Protein AF-A0A9E4MGK4-F1 (afdb_monomer_lite)

Radius of gyration: 15.11 Å; chains: 1; bounding box: 36×22×36 Å

Sequence (53 aa):
MKPEGSFKAAEARYTAVDQVDIQKLQHWLAKARDIQWDYKNIVRRKGRLDRLK

Structure (mmCIF, N/CA/C/O backbone):
data_AF-A0A9E4MGK4-F1
#
_entry.id   AF-A0A9E4MGK4-F1
#
loop_
_atom_site.group_PDB
_atom_site.id
_atom_site.type_symbol
_atom_site.label_atom_id
_atom_site.label_alt_id
_atom_site.label_comp_id
_atom_site.label_asym_id
_atom_site.label_entity_id
_atom_site.label_seq_id
_atom_site.pdbx_PDB_ins_code
_atom_site.Cartn_x
_atom_site.Cartn_y
_atom_site.Cartn_z
_atom_site.occupancy
_atom_site.B_iso_or_equiv
_atom_site.auth_seq_id
_atom_site.auth_comp_id
_atom_site.auth_asym_id
_atom_site.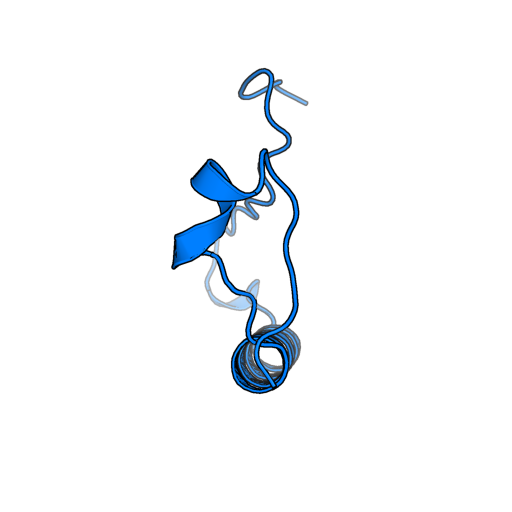auth_atom_id
_atom_site.pdbx_PDB_model_num
ATOM 1 N N . MET A 1 1 ? 1.444 14.312 18.193 1.00 47.03 1 MET A N 1
ATOM 2 C CA . MET A 1 1 ? 1.649 13.292 17.139 1.00 47.03 1 MET A CA 1
ATOM 3 C C . MET A 1 1 ? 2.883 12.490 17.514 1.00 47.03 1 MET A C 1
ATOM 5 O O . MET A 1 1 ? 3.936 13.095 17.663 1.00 47.03 1 MET A O 1
ATOM 9 N N . LYS A 1 2 ? 2.749 11.189 17.798 1.00 54.22 2 LYS A N 1
ATOM 10 C CA . LYS A 1 2 ? 3.882 10.344 18.210 1.00 54.22 2 LYS A CA 1
ATOM 11 C C . LYS A 1 2 ? 4.621 9.850 16.954 1.00 54.22 2 LYS A C 1
ATOM 13 O O . LYS A 1 2 ? 3.948 9.354 16.055 1.00 54.22 2 LYS A O 1
ATOM 18 N N . PRO A 1 3 ? 5.948 10.011 16.851 1.00 53.66 3 PRO A N 1
ATOM 19 C CA . PRO A 1 3 ? 6.705 9.551 15.692 1.00 53.66 3 PRO A CA 1
ATOM 20 C C . PRO A 1 3 ? 6.980 8.042 15.804 1.00 53.66 3 PRO A C 1
ATOM 22 O O . PRO A 1 3 ? 7.853 7.624 16.558 1.00 53.66 3 PRO A O 1
ATOM 25 N N . GLU A 1 4 ? 6.245 7.211 15.064 1.00 52.56 4 GLU A N 1
ATOM 26 C CA . GLU A 1 4 ? 6.492 5.759 14.964 1.00 52.56 4 GLU A CA 1
ATOM 27 C C . GLU A 1 4 ? 7.544 5.438 13.883 1.00 52.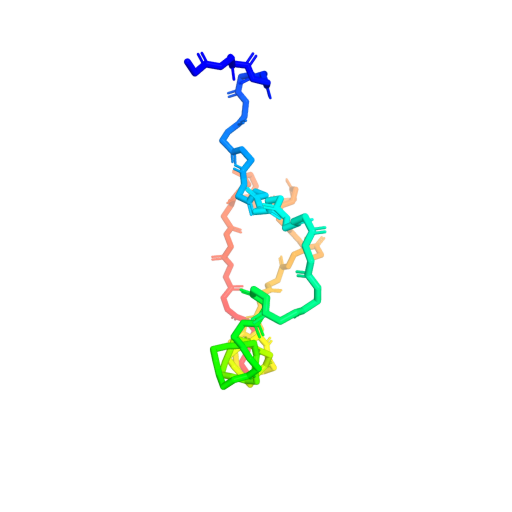56 4 GLU A C 1
ATOM 29 O O . GLU A 1 4 ? 7.288 4.757 12.896 1.00 52.56 4 GLU A O 1
ATOM 34 N N . GLY A 1 5 ? 8.770 5.927 14.102 1.00 57.09 5 GLY A N 1
ATOM 35 C CA . GLY A 1 5 ? 9.965 5.506 13.363 1.00 57.09 5 GLY A CA 1
ATOM 36 C C . GLY A 1 5 ? 10.407 6.410 12.204 1.00 57.09 5 GLY A C 1
ATOM 37 O O . GLY A 1 5 ? 9.703 7.309 11.754 1.00 57.09 5 GLY A O 1
ATOM 38 N N . SER A 1 6 ? 11.632 6.163 11.719 1.00 59.34 6 SER A N 1
ATOM 39 C CA . SER A 1 6 ? 12.302 6.921 10.641 1.00 59.34 6 SER A CA 1
ATOM 40 C C . SER A 1 6 ? 11.658 6.740 9.255 1.00 59.34 6 SER A C 1
ATOM 42 O O . SER A 1 6 ? 12.075 7.386 8.292 1.00 59.34 6 SER A O 1
ATOM 44 N N . PHE A 1 7 ? 10.670 5.853 9.135 1.00 56.53 7 PHE A N 1
ATOM 45 C CA . PHE A 1 7 ? 9.972 5.558 7.893 1.00 56.53 7 PHE A CA 1
ATOM 46 C C . PHE A 1 7 ? 8.555 6.113 7.963 1.00 56.53 7 PHE A C 1
ATOM 48 O O . PHE A 1 7 ? 7.825 5.864 8.917 1.00 56.53 7 PHE A O 1
ATOM 55 N N . LYS A 1 8 ? 8.154 6.867 6.935 1.00 55.00 8 LYS A N 1
ATOM 56 C CA . LYS A 1 8 ? 6.777 7.348 6.802 1.00 55.00 8 LYS A CA 1
ATOM 57 C C . LYS A 1 8 ? 5.864 6.143 6.566 1.00 55.00 8 LYS A C 1
ATOM 59 O O . LYS A 1 8 ? 5.749 5.675 5.436 1.00 55.00 8 LYS A O 1
ATOM 64 N N . ALA A 1 9 ? 5.250 5.631 7.627 1.00 58.88 9 ALA A N 1
ATOM 65 C CA . ALA A 1 9 ? 4.214 4.616 7.529 1.00 58.88 9 ALA A CA 1
ATOM 66 C C . ALA A 1 9 ? 2.922 5.272 7.023 1.00 58.88 9 ALA A C 1
ATOM 68 O O . ALA A 1 9 ? 2.451 6.259 7.586 1.00 58.88 9 ALA A O 1
ATOM 69 N N . ALA A 1 10 ? 2.356 4.734 5.945 1.00 69.31 10 ALA A N 1
ATOM 70 C CA . ALA A 1 10 ? 1.038 5.118 5.446 1.00 69.31 10 ALA A CA 1
ATOM 71 C C . ALA A 1 10 ? -0.051 4.252 6.102 1.00 69.31 10 ALA A C 1
ATOM 73 O O . ALA A 1 10 ? -0.885 3.668 5.413 1.00 69.31 10 ALA A O 1
ATOM 74 N N . GLU A 1 11 ? -0.006 4.107 7.427 1.00 70.12 11 GLU A N 1
ATOM 75 C CA . GLU A 1 11 ? -1.046 3.397 8.168 1.00 70.12 11 GLU A CA 1
ATOM 76 C C . GLU A 1 11 ? -2.164 4.363 8.577 1.00 70.12 11 GLU A C 1
ATOM 78 O O . GLU A 1 11 ? -1.916 5.484 9.024 1.00 70.12 11 GLU A O 1
ATOM 83 N N . ALA A 1 12 ? -3.409 3.923 8.421 1.00 76.31 12 ALA A N 1
ATOM 84 C CA . ALA A 1 12 ? -4.578 4.593 8.968 1.00 76.31 12 ALA A CA 1
ATOM 85 C C . ALA A 1 12 ? -5.174 3.684 10.045 1.00 76.31 12 ALA A C 1
ATOM 87 O O . ALA A 1 12 ? -5.431 2.506 9.794 1.00 76.31 12 ALA A O 1
ATOM 88 N N . ARG A 1 13 ? -5.362 4.220 11.254 1.00 80.00 13 ARG A N 1
ATOM 89 C CA . ARG A 1 13 ? -5.990 3.499 12.365 1.00 80.00 13 ARG A CA 1
ATOM 90 C C . ARG A 1 13 ? -7.456 3.901 12.436 1.00 80.00 13 ARG A C 1
ATOM 92 O O . ARG A 1 13 ? -7.757 5.085 12.555 1.00 80.00 13 ARG A O 1
ATOM 99 N N . TYR A 1 14 ? -8.338 2.912 12.388 1.00 82.19 14 TYR A N 1
ATOM 100 C CA . TYR A 1 14 ? -9.779 3.091 12.531 1.00 82.19 14 TYR A CA 1
ATOM 101 C C . TYR A 1 14 ? -10.228 2.438 13.834 1.00 82.19 14 TYR A C 1
ATOM 103 O O . TYR A 1 14 ? -9.776 1.344 14.169 1.00 82.19 14 TYR A O 1
ATOM 111 N N . THR A 1 15 ? -11.087 3.119 14.584 1.00 86.94 15 THR A N 1
ATOM 112 C CA . THR A 1 15 ? -11.625 2.619 15.858 1.00 86.94 15 THR A CA 1
ATOM 113 C C . THR A 1 15 ? -12.959 1.902 15.681 1.00 86.94 15 THR A C 1
ATOM 115 O O . THR A 1 15 ? -13.366 1.161 16.569 1.00 86.94 15 THR A O 1
ATOM 118 N N . ALA A 1 16 ? -13.638 2.121 14.553 1.00 85.62 16 ALA A N 1
ATOM 119 C CA . ALA A 1 16 ? -14.915 1.504 14.221 1.00 85.62 16 ALA A CA 1
ATOM 120 C C . ALA A 1 16 ? -14.992 1.175 12.719 1.00 85.62 16 ALA A C 1
ATOM 122 O O . ALA A 1 16 ? -14.303 1.792 11.904 1.00 85.62 16 ALA A O 1
ATOM 123 N N . VAL A 1 17 ? -15.807 0.181 12.355 1.00 82.06 17 VAL A N 1
ATOM 124 C CA . VAL A 1 17 ? -15.891 -0.346 10.976 1.00 82.06 17 VAL A CA 1
ATOM 125 C C . VAL A 1 17 ? -16.544 0.662 10.025 1.00 82.06 17 VAL A C 1
ATOM 127 O O . VAL A 1 17 ? -16.151 0.766 8.869 1.00 82.06 17 VAL A O 1
ATOM 130 N N . ASP A 1 18 ? -17.486 1.457 10.525 1.00 85.88 18 ASP A N 1
ATOM 131 C CA . ASP A 1 18 ? -18.181 2.540 9.817 1.00 85.88 18 ASP A CA 1
ATOM 132 C C . ASP A 1 18 ? -17.265 3.699 9.389 1.00 85.88 18 ASP A C 1
ATOM 134 O O . ASP A 1 18 ? -17.601 4.447 8.473 1.00 85.88 18 ASP A O 1
ATOM 138 N N . GLN A 1 19 ? -16.081 3.828 9.994 1.00 86.25 19 GLN A N 1
ATOM 139 C CA . GLN A 1 19 ? -15.086 4.826 9.589 1.00 86.25 19 GLN A CA 1
ATOM 140 C C . GLN A 1 19 ? -14.345 4.435 8.301 1.00 86.25 19 GLN A C 1
ATOM 142 O O . GLN A 1 19 ? -13.643 5.263 7.712 1.00 86.25 19 GLN A O 1
ATOM 147 N N . VAL A 1 20 ? -14.475 3.178 7.864 1.00 85.38 20 VAL A N 1
ATOM 148 C CA . VAL A 1 20 ? -13.878 2.693 6.623 1.00 85.38 20 VAL A CA 1
ATOM 149 C C . VAL A 1 20 ? -14.768 3.092 5.451 1.00 85.38 20 VAL A C 1
ATOM 151 O O . VAL A 1 20 ? -15.854 2.558 5.243 1.00 85.38 20 VAL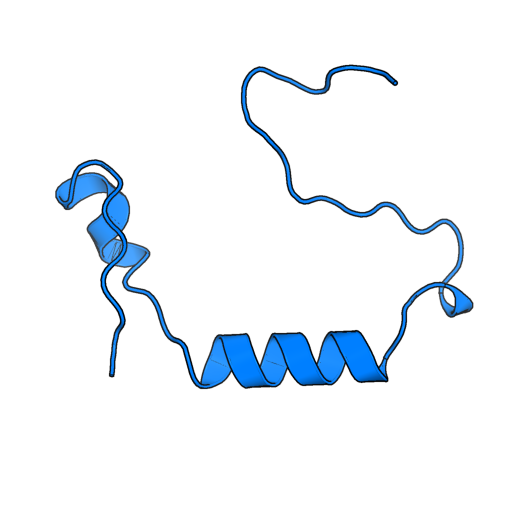 A O 1
ATOM 154 N N . ASP A 1 21 ? -14.273 4.016 4.635 1.00 88.44 21 ASP A N 1
ATOM 155 C CA . ASP A 1 21 ? -14.932 4.411 3.394 1.00 88.44 21 ASP A CA 1
ATOM 156 C C . ASP A 1 21 ? -14.776 3.307 2.333 1.00 88.44 21 ASP A C 1
ATOM 158 O O . ASP A 1 21 ? -13.732 3.170 1.685 1.00 88.44 21 ASP A O 1
ATOM 162 N N . ILE A 1 22 ? -15.830 2.505 2.167 1.00 90.62 22 ILE A N 1
ATOM 163 C CA . ILE A 1 22 ? -15.867 1.363 1.242 1.00 90.62 22 ILE A CA 1
ATOM 164 C C . ILE A 1 22 ? -15.648 1.816 -0.209 1.00 90.62 22 ILE A C 1
ATOM 166 O O . ILE A 1 22 ? -14.975 1.118 -0.969 1.00 90.62 22 ILE A O 1
ATOM 170 N N . GLN A 1 23 ? -16.154 2.992 -0.600 1.00 91.69 23 GLN A N 1
ATOM 171 C CA . GLN A 1 23 ? -15.988 3.500 -1.965 1.00 91.69 23 GLN A CA 1
ATOM 172 C C . GLN A 1 23 ? -14.524 3.850 -2.241 1.00 91.69 23 GLN A C 1
ATOM 174 O O . GLN A 1 23 ? -13.976 3.476 -3.283 1.00 91.69 23 GLN A O 1
ATOM 179 N N . LYS A 1 24 ? -13.855 4.519 -1.292 1.00 89.00 24 LYS A N 1
ATOM 180 C CA . LYS A 1 24 ? -12.412 4.785 -1.393 1.00 89.00 24 LYS A CA 1
ATOM 181 C C . LYS A 1 24 ? -11.600 3.495 -1.399 1.00 89.00 24 LYS A C 1
ATOM 183 O O . LYS A 1 24 ? -10.686 3.372 -2.212 1.00 89.00 24 LYS A O 1
ATOM 188 N N . LEU A 1 25 ? -11.949 2.532 -0.546 1.00 88.69 25 LEU A N 1
ATOM 189 C CA . LEU A 1 25 ? -11.275 1.237 -0.490 1.00 88.69 25 LEU A CA 1
ATOM 190 C C . LEU A 1 25 ? -11.379 0.494 -1.827 1.00 88.69 25 LEU A C 1
ATOM 192 O O . LEU A 1 25 ? -10.366 0.045 -2.361 1.00 88.69 25 LEU A O 1
ATOM 196 N N . GLN A 1 26 ? -12.578 0.419 -2.407 1.00 92.50 26 GLN A N 1
ATOM 197 C CA . GLN A 1 26 ? -12.802 -0.214 -3.705 1.00 92.50 26 GLN A CA 1
ATOM 198 C C . GLN A 1 26 ? -11.979 0.457 -4.813 1.00 92.50 26 GLN A C 1
ATOM 200 O O . GLN A 1 26 ? -11.354 -0.229 -5.623 1.00 92.50 26 GLN A O 1
ATOM 205 N N . HIS A 1 27 ? -11.917 1.791 -4.821 1.00 91.94 27 HIS A N 1
ATOM 206 C CA . HIS A 1 27 ? -11.104 2.548 -5.777 1.00 91.94 27 HIS A CA 1
ATOM 207 C C . HIS A 1 27 ? -9.605 2.280 -5.624 1.00 91.94 27 HIS A C 1
ATOM 209 O O . HIS A 1 27 ? -8.891 2.121 -6.615 1.00 91.94 27 HIS A O 1
ATOM 215 N N . TRP A 1 28 ? -9.105 2.211 -4.389 1.00 89.56 28 TRP A N 1
ATOM 216 C CA . TRP A 1 28 ? -7.705 1.882 -4.128 1.00 89.56 28 TRP A CA 1
ATOM 217 C C . TRP A 1 28 ? -7.361 0.457 -4.549 1.00 89.56 28 TRP A C 1
ATOM 219 O O . TRP A 1 28 ? -6.306 0.255 -5.143 1.00 89.56 28 TRP A O 1
ATOM 229 N N . LEU A 1 29 ? -8.254 -0.508 -4.316 1.00 88.75 29 LEU A N 1
ATOM 230 C CA . LEU A 1 29 ? -8.072 -1.889 -4.763 1.00 88.75 29 LEU A CA 1
ATOM 231 C C . LEU A 1 29 ? -8.068 -2.001 -6.292 1.00 88.75 29 LEU A C 1
ATOM 233 O O . LEU A 1 29 ? -7.212 -2.689 -6.847 1.00 88.75 29 LEU A O 1
ATOM 237 N N . ALA A 1 30 ? -8.966 -1.290 -6.980 1.00 92.06 30 ALA A N 1
ATOM 238 C CA . ALA A 1 30 ? -8.974 -1.228 -8.441 1.00 92.06 30 ALA A CA 1
ATOM 239 C C . ALA A 1 30 ? -7.654 -0.652 -8.976 1.00 92.06 30 ALA A C 1
ATOM 241 O O . ALA A 1 30 ? -6.979 -1.282 -9.784 1.00 92.06 30 ALA A O 1
ATOM 242 N N . LYS A 1 31 ? -7.205 0.484 -8.427 1.00 88.38 31 LYS A N 1
ATOM 243 C CA . LYS A 1 31 ? -5.906 1.074 -8.776 1.00 88.38 31 LYS A CA 1
ATOM 244 C C . LYS A 1 31 ? -4.732 0.157 -8.473 1.00 88.38 31 LYS A C 1
ATOM 246 O O . LYS A 1 31 ? -3.792 0.129 -9.252 1.00 88.38 31 LYS A O 1
ATOM 251 N N . ALA A 1 32 ? -4.760 -0.565 -7.358 1.00 86.75 32 ALA A N 1
ATOM 252 C CA . ALA A 1 32 ? -3.708 -1.512 -7.017 1.00 86.75 32 ALA A CA 1
ATOM 253 C C . ALA A 1 32 ? -3.667 -2.686 -7.999 1.00 86.75 32 ALA A C 1
ATOM 255 O O . ALA A 1 32 ? -2.590 -3.219 -8.236 1.00 86.75 32 ALA A O 1
ATOM 256 N N . ARG A 1 33 ? -4.812 -3.071 -8.583 1.00 86.00 33 ARG A N 1
ATOM 257 C CA . ARG A 1 33 ? -4.901 -4.084 -9.640 1.00 86.00 33 ARG A CA 1
ATOM 258 C C . ARG A 1 33 ? -4.389 -3.559 -10.981 1.00 86.00 33 ARG A C 1
ATOM 260 O O . ARG A 1 33 ? -3.605 -4.259 -11.612 1.00 86.00 33 ARG A O 1
ATOM 267 N N . ASP A 1 34 ? -4.791 -2.355 -11.375 1.00 87.19 34 ASP A N 1
ATOM 268 C CA . ASP A 1 34 ? -4.444 -1.761 -12.675 1.00 87.19 34 ASP A CA 1
ATOM 269 C C . ASP A 1 34 ? -3.016 -1.203 -12.714 1.00 87.19 34 ASP A C 1
ATOM 271 O O . ASP A 1 34 ? -2.345 -1.228 -13.741 1.00 87.19 34 ASP A O 1
ATOM 275 N N . ILE A 1 35 ? -2.534 -0.680 -11.588 1.00 84.38 35 ILE A N 1
ATOM 276 C CA . ILE A 1 35 ? -1.203 -0.098 -11.439 1.00 84.38 35 ILE A CA 1
ATOM 277 C C . ILE A 1 35 ? -0.350 -1.088 -10.655 1.00 84.38 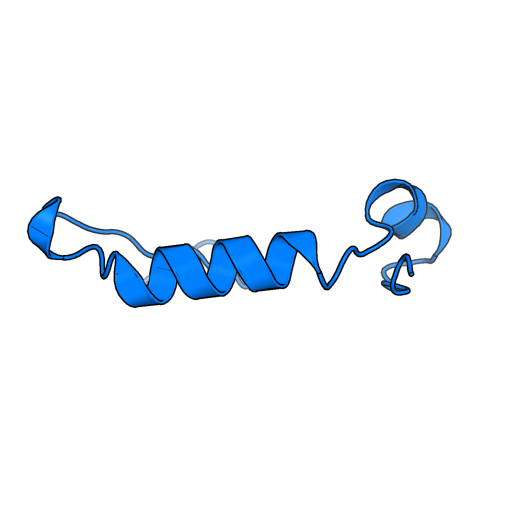35 ILE A C 1
ATOM 279 O O . ILE A 1 35 ? -0.058 -0.902 -9.471 1.00 84.38 35 ILE A O 1
ATOM 283 N N . GLN A 1 36 ? 0.0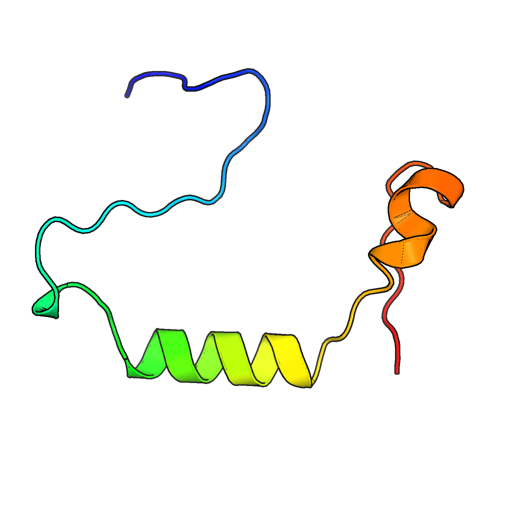50 -2.156 -11.336 1.00 82.25 36 GLN A N 1
ATOM 284 C CA . GLN A 1 36 ? 1.007 -3.098 -10.781 1.00 82.25 36 GLN A CA 1
ATOM 285 C C . GLN A 1 36 ? 2.393 -2.459 -10.737 1.00 82.25 36 GLN A C 1
ATOM 287 O O . GLN A 1 36 ? 2.852 -1.836 -11.694 1.00 82.25 36 GLN A O 1
ATOM 292 N N . TRP A 1 37 ? 3.097 -2.637 -9.628 1.00 85.06 37 TRP A N 1
ATOM 293 C CA . TRP A 1 37 ? 4.487 -2.215 -9.489 1.00 85.06 37 TRP A CA 1
ATOM 294 C C . TRP A 1 37 ? 5.367 -3.432 -9.256 1.00 85.06 37 TRP A C 1
ATOM 296 O O . TRP A 1 37 ? 4.971 -4.382 -8.579 1.00 85.06 37 TRP A O 1
ATOM 306 N N . ASP A 1 38 ? 6.584 -3.396 -9.790 1.00 85.44 38 ASP A N 1
ATOM 307 C CA . ASP A 1 38 ? 7.557 -4.474 -9.630 1.00 85.44 38 ASP A CA 1
ATOM 308 C C . ASP A 1 38 ? 8.217 -4.447 -8.244 1.00 85.44 38 ASP A C 1
ATOM 310 O O . ASP A 1 38 ? 9.415 -4.190 -8.087 1.00 85.44 38 ASP A O 1
ATOM 314 N N . TYR A 1 39 ? 7.424 -4.730 -7.211 1.00 83.25 39 TYR A N 1
ATOM 315 C CA . TYR A 1 39 ? 7.917 -4.852 -5.842 1.00 83.25 39 TYR A CA 1
ATOM 316 C C . TYR A 1 39 ? 8.918 -6.002 -5.694 1.00 83.25 39 TYR A C 1
ATOM 318 O O . TYR A 1 39 ? 9.825 -5.919 -4.871 1.00 83.25 39 TYR A O 1
ATOM 326 N N . LYS A 1 40 ? 8.823 -7.048 -6.528 1.00 84.69 40 LYS A N 1
ATOM 327 C CA . LYS A 1 40 ? 9.752 -8.187 -6.508 1.00 84.69 40 LYS A CA 1
ATOM 328 C C . LYS A 1 40 ? 11.197 -7.754 -6.772 1.00 84.69 40 LYS A C 1
ATOM 330 O O . LYS A 1 40 ? 12.116 -8.302 -6.167 1.00 84.69 40 LYS A O 1
ATOM 335 N N . ASN A 1 41 ? 11.413 -6.779 -7.656 1.00 87.19 41 ASN A N 1
ATOM 336 C CA . ASN A 1 41 ? 12.755 -6.308 -8.010 1.00 87.19 41 ASN A CA 1
ATOM 337 C C . ASN A 1 41 ? 13.160 -4.985 -7.339 1.00 87.19 41 ASN A C 1
ATOM 339 O O . ASN A 1 41 ? 14.258 -4.498 -7.612 1.00 87.19 41 ASN A O 1
ATOM 343 N N . ILE A 1 42 ? 12.356 -4.425 -6.428 1.00 87.50 42 ILE A N 1
ATOM 344 C CA . ILE A 1 42 ? 12.639 -3.127 -5.785 1.00 87.50 42 ILE A CA 1
ATOM 345 C C . ILE A 1 42 ? 14.018 -3.079 -5.100 1.00 87.50 42 ILE A C 1
ATOM 347 O O . ILE A 1 42 ? 14.744 -2.092 -5.225 1.00 87.50 42 ILE A O 1
ATOM 351 N N . VAL A 1 43 ? 14.427 -4.173 -4.442 1.00 84.50 43 VAL A N 1
ATOM 352 C CA . VAL A 1 43 ? 15.734 -4.288 -3.767 1.00 84.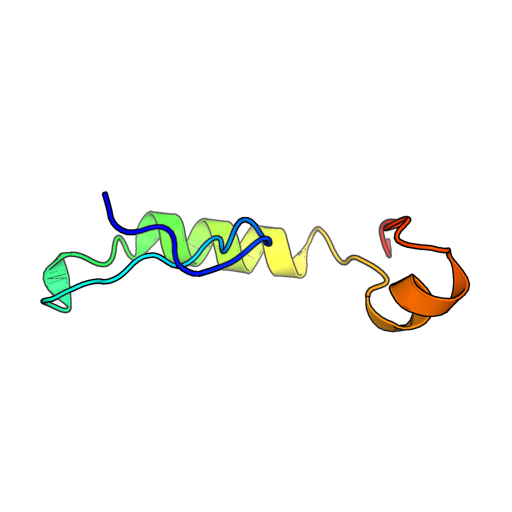50 43 VAL A CA 1
ATOM 353 C C . VAL A 1 43 ? 16.874 -4.269 -4.787 1.00 84.50 43 VAL A C 1
ATOM 355 O O . VAL A 1 43 ? 17.876 -3.584 -4.598 1.00 84.50 43 VAL A O 1
ATOM 358 N N . ARG A 1 44 ? 16.698 -4.958 -5.921 1.00 84.75 44 ARG A N 1
ATOM 359 C CA . ARG A 1 44 ? 17.682 -4.997 -7.016 1.00 84.75 44 ARG A CA 1
ATOM 360 C C . ARG A 1 44 ? 17.793 -3.651 -7.733 1.00 84.75 44 ARG A C 1
ATOM 362 O O . ARG A 1 44 ? 18.871 -3.293 -8.193 1.00 84.75 44 ARG A O 1
ATOM 369 N N . ARG A 1 45 ? 16.699 -2.887 -7.789 1.00 86.75 45 ARG A N 1
ATOM 370 C CA . ARG A 1 45 ? 16.628 -1.557 -8.416 1.00 86.75 45 ARG A CA 1
ATOM 371 C C . ARG A 1 45 ? 16.930 -0.404 -7.454 1.00 86.75 45 ARG A C 1
ATOM 373 O O . ARG A 1 45 ? 16.621 0.742 -7.769 1.00 86.75 45 ARG A O 1
ATOM 380 N N . LYS A 1 46 ? 17.536 -0.690 -6.291 1.00 83.94 46 LYS A N 1
ATOM 381 C CA . LYS A 1 46 ? 17.920 0.306 -5.272 1.00 83.94 46 LYS A CA 1
ATOM 382 C C . LYS A 1 46 ? 16.763 1.244 -4.883 1.00 83.94 46 LYS A C 1
ATOM 384 O O . LYS A 1 46 ? 16.958 2.446 -4.737 1.00 83.94 46 LYS A O 1
ATOM 389 N N . GLY A 1 47 ? 15.551 0.703 -4.747 1.00 81.88 47 GLY A N 1
ATOM 390 C CA . GLY A 1 47 ? 14.368 1.473 -4.347 1.00 81.88 47 GLY A CA 1
ATOM 391 C C . GLY A 1 47 ? 13.561 2.079 -5.498 1.00 81.88 47 GLY A C 1
ATOM 392 O O . GLY A 1 47 ? 12.537 2.709 -5.245 1.00 81.88 47 GLY A O 1
ATOM 393 N N . ARG A 1 48 ? 13.963 1.882 -6.760 1.00 84.62 48 ARG A N 1
ATOM 394 C CA . ARG A 1 48 ? 13.173 2.329 -7.913 1.00 84.62 48 ARG A CA 1
ATOM 395 C C . ARG A 1 48 ? 12.038 1.346 -8.215 1.00 84.62 48 ARG A C 1
ATOM 397 O O . ARG A 1 48 ? 12.274 0.172 -8.491 1.00 84.62 48 ARG A O 1
ATOM 404 N N . LEU A 1 49 ? 10.811 1.862 -8.186 1.00 84.44 49 LEU A N 1
ATOM 405 C CA . LEU A 1 49 ? 9.599 1.163 -8.604 1.00 84.44 49 LEU A CA 1
ATOM 406 C C . LEU A 1 49 ? 9.367 1.417 -10.096 1.00 84.44 49 LEU A C 1
ATOM 408 O O . LEU A 1 49 ? 9.183 2.564 -10.499 1.00 84.44 49 LEU A O 1
ATOM 412 N N . ASP A 1 50 ? 9.338 0.361 -10.907 1.00 84.56 50 ASP A N 1
ATOM 413 C CA . ASP A 1 50 ? 8.825 0.459 -12.277 1.00 84.56 50 ASP A CA 1
ATOM 414 C C . ASP A 1 50 ? 7.463 -0.231 -12.358 1.00 84.56 50 ASP A C 1
ATOM 416 O O . ASP A 1 50 ? 7.213 -1.231 -11.674 1.00 84.56 50 ASP A O 1
ATOM 420 N N . ARG A 1 51 ? 6.569 0.335 -13.172 1.00 82.12 51 ARG A N 1
ATOM 421 C CA . ARG A 1 51 ? 5.233 -0.225 -13.379 1.00 82.12 51 ARG A CA 1
ATOM 422 C C . ARG A 1 51 ? 5.337 -1.513 -14.181 1.00 82.12 51 ARG A C 1
ATOM 424 O O . ARG A 1 51 ? 5.994 -1.547 -15.221 1.00 82.12 51 ARG A O 1
ATOM 431 N N . LEU A 1 52 ? 4.668 -2.544 -13.690 1.00 78.06 52 LEU A N 1
ATOM 432 C CA . LEU A 1 52 ? 4.312 -3.715 -14.471 1.00 78.06 52 LEU A CA 1
ATOM 433 C C . LEU A 1 52 ? 3.053 -3.338 -15.265 1.00 78.06 52 LEU A C 1
ATOM 435 O O . LEU A 1 52 ? 2.171 -2.658 -14.744 1.00 78.06 52 LEU A O 1
ATOM 439 N N . LYS A 1 53 ? 3.068 -3.660 -16.555 1.00 66.38 53 LYS A N 1
ATOM 440 C CA . LYS A 1 53 ? 2.057 -3.250 -17.532 1.00 66.38 53 LYS A CA 1
ATOM 441 C C . LYS A 1 53 ? 0.713 -3.928 -17.288 1.00 66.38 53 LYS A C 1
ATOM 443 O O . LYS A 1 53 ? 0.739 -5.101 -16.855 1.00 66.38 53 LYS A O 1
#

Secondary structure (DSSP, 8-state):
-----SS-------SSGGGS-HHHHHHHHHHHHHSEE-GGGTTTTTT---EE-

Foldseek 3Di:
DDDPDPDPDPDDDDPDPVVDDVVVVVVVVVCCVVFPWPPVCCVVVVNDIDTDD

pLDDT: mean 79.58, std 12.33, range [47.03, 92.5]